Protein AF-A0A352XX53-F1 (afdb_monomer)

Radius of gyration: 15.03 Å; Cα contacts (8 Å, |Δi|>4): 67; chains: 1; bounding box: 28×34×33 Å

Mean predicted aligned error: 6.97 Å

Secondary structure (DSSP, 8-state):
---TT--S-EEEEEEEEE-TT-TT--TTSHHHHHHHHHHHHHTT--HHHHHHH----EEEEEEEEEE-

Foldseek 3Di:
DPPPPDDWDKDFDFDKDWDPPDPPDFLPPPVNCVVCVVVCVVVVHGSVRRRVVDDTDMDGDTDDMDTD

Solvent-accessible surface area (backbone atoms only — not comparable to full-atom values): 4459 Å² total; per-residue (Å²): 133,92,68,88,86,68,90,76,69,70,50,78,41,53,54,76,41,77,49,83,89,58,86,80,75,50,46,68,36,67,75,48,35,73,75,40,41,70,60,39,47,74,72,76,44,50,45,64,60,57,35,70,72,56,87,76,58,70,47,71,52,76,76,47,77,46,76,124

Sequence (68 aa):
DDTKNGSDVIQVEGKAELLEGNNEVSATLPAFVEKYGAMIKNMGSKPEDMAADYSQAIRITPTKFVGL

pLDDT: mean 85.38, std 12.83, range [48.16, 97.94]

Structure (mmCIF, N/CA/C/O backbone):
data_AF-A0A352XX53-F1
#
_entry.id   AF-A0A352XX53-F1
#
loop_
_atom_site.group_PDB
_atom_site.id
_atom_site.type_symbol
_atom_site.label_atom_id
_atom_site.label_alt_id
_atom_site.label_comp_id
_atom_site.label_asym_id
_atom_site.label_entity_id
_atom_site.label_seq_id
_atom_site.pdbx_PDB_ins_code
_atom_site.Cartn_x
_atom_site.Cartn_y
_atom_site.Cartn_z
_atom_site.occupancy
_atom_site.B_iso_or_equiv
_atom_site.auth_seq_id
_atom_site.auth_comp_id
_atom_site.auth_asym_id
_atom_site.auth_atom_id
_atom_site.pdbx_PDB_model_num
ATOM 1 N N . ASP A 1 1 ? 13.649 -22.723 5.107 1.00 48.81 1 ASP A N 1
ATOM 2 C CA . ASP A 1 1 ? 12.683 -21.752 4.563 1.00 48.81 1 ASP A CA 1
ATOM 3 C C . ASP A 1 1 ? 13.171 -20.365 4.947 1.00 48.81 1 ASP A C 1
ATOM 5 O O . ASP A 1 1 ? 13.554 -20.126 6.081 1.00 48.81 1 ASP A O 1
ATOM 9 N N . ASP A 1 2 ? 13.338 -19.485 3.969 1.00 48.16 2 ASP A N 1
ATOM 10 C CA . ASP A 1 2 ? 14.077 -18.226 4.145 1.00 48.16 2 ASP A CA 1
ATOM 11 C C . ASP A 1 2 ? 13.117 -17.066 4.478 1.00 48.16 2 ASP A C 1
ATOM 13 O O . ASP A 1 2 ? 13.080 -16.033 3.816 1.00 48.16 2 ASP A O 1
ATOM 17 N N . THR A 1 3 ? 12.244 -17.266 5.472 1.00 55.31 3 THR A N 1
ATOM 18 C CA . THR A 1 3 ? 11.113 -16.369 5.797 1.00 55.31 3 THR A CA 1
ATOM 19 C C . THR A 1 3 ? 11.472 -15.235 6.769 1.00 55.31 3 THR A C 1
ATOM 21 O O . THR A 1 3 ? 10.625 -14.739 7.507 1.00 55.31 3 THR A O 1
ATOM 24 N N . LYS A 1 4 ? 12.720 -14.753 6.774 1.00 55.09 4 LYS A N 1
ATOM 25 C CA . LYS A 1 4 ? 13.226 -13.797 7.785 1.00 55.09 4 LYS A CA 1
ATOM 26 C C . LYS A 1 4 ? 12.816 -12.320 7.608 1.00 55.09 4 LYS A C 1
ATOM 28 O O . LYS A 1 4 ? 13.483 -11.451 8.159 1.00 55.09 4 LYS A O 1
ATOM 33 N N . ASN A 1 5 ? 11.743 -12.014 6.874 1.00 56.50 5 ASN A N 1
ATOM 34 C CA . ASN A 1 5 ? 11.355 -10.627 6.542 1.00 56.50 5 ASN A CA 1
ATOM 35 C C . ASN A 1 5 ? 10.017 -10.153 7.145 1.00 56.50 5 ASN A C 1
ATOM 37 O O . ASN A 1 5 ? 9.608 -9.021 6.896 1.00 56.50 5 ASN A O 1
ATOM 41 N N . GLY A 1 6 ? 9.341 -10.977 7.948 1.00 60.69 6 GLY A N 1
ATOM 42 C CA . GLY A 1 6 ? 8.121 -10.590 8.659 1.00 60.69 6 GLY A CA 1
ATOM 43 C C . GLY A 1 6 ? 7.842 -11.568 9.789 1.00 60.69 6 GLY A C 1
ATOM 44 O O . GLY A 1 6 ? 7.313 -12.645 9.541 1.00 60.69 6 GLY A O 1
ATOM 45 N N . SER A 1 7 ? 8.263 -11.216 11.004 1.00 65.81 7 SER A N 1
ATOM 46 C CA . SER A 1 7 ? 8.153 -12.103 12.169 1.00 65.81 7 SER A CA 1
ATOM 47 C C . SER A 1 7 ? 6.779 -12.012 12.828 1.00 65.81 7 SER A C 1
ATOM 49 O O . SER A 1 7 ? 6.174 -13.039 13.118 1.00 65.81 7 SER A O 1
ATOM 51 N N . ASP A 1 8 ? 6.263 -10.791 12.991 1.00 82.38 8 ASP A N 1
ATOM 52 C CA . ASP A 1 8 ? 5.026 -10.535 13.723 1.00 82.38 8 ASP A CA 1
ATOM 53 C C . ASP A 1 8 ? 3.936 -10.058 12.765 1.00 82.38 8 ASP A C 1
ATOM 55 O O . ASP A 1 8 ? 4.101 -9.078 12.031 1.00 82.38 8 ASP A O 1
ATOM 59 N N . VAL A 1 9 ? 2.806 -10.761 12.766 1.00 83.81 9 VAL A N 1
ATOM 60 C CA . VAL A 1 9 ? 1.627 -10.354 12.002 1.00 83.81 9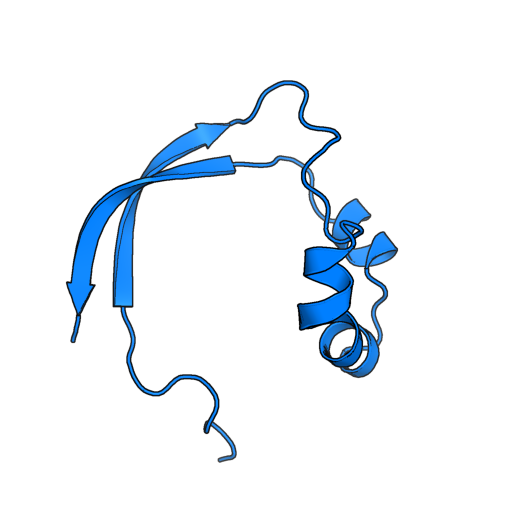 VAL A CA 1
ATOM 61 C C . VAL A 1 9 ? 0.84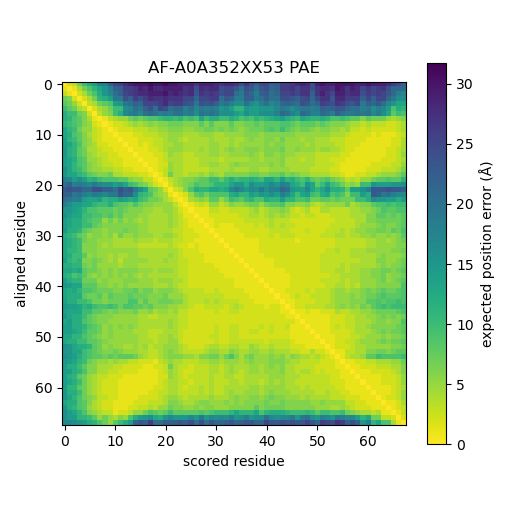2 -9.343 12.826 1.00 83.81 9 VAL A C 1
ATOM 63 O O . VAL A 1 9 ? 0.436 -9.623 13.953 1.00 83.81 9 VAL A O 1
ATOM 66 N N . ILE A 1 10 ? 0.578 -8.182 12.228 1.00 89.00 10 ILE A N 1
ATOM 67 C CA . ILE A 1 10 ? -0.387 -7.213 12.744 1.00 89.00 10 ILE A CA 1
ATOM 68 C C . ILE A 1 10 ? -1.573 -7.115 11.789 1.00 89.00 10 ILE A C 1
ATOM 70 O O . ILE A 1 10 ? -1.407 -7.065 10.569 1.00 89.00 10 ILE A O 1
ATOM 74 N N . GLN A 1 11 ? -2.777 -7.055 12.344 1.00 92.25 11 GLN A N 1
ATOM 75 C CA . GLN A 1 11 ? -3.991 -6.748 11.600 1.00 92.25 11 GLN A CA 1
ATOM 76 C C . GLN A 1 11 ? -4.382 -5.292 11.853 1.00 92.25 11 GLN A C 1
ATOM 78 O O . GLN A 1 11 ? -4.490 -4.848 12.998 1.00 92.25 11 GLN A O 1
ATOM 83 N N . VAL A 1 12 ? -4.615 -4.557 10.766 1.00 95.19 12 VAL A N 1
ATOM 84 C CA . VAL A 1 12 ? -5.106 -3.176 10.786 1.00 95.19 12 VAL A CA 1
ATOM 85 C C . VAL A 1 12 ? -6.512 -3.164 10.199 1.00 95.19 12 VAL A C 1
ATOM 87 O O . VAL A 1 12 ? -6.708 -3.537 9.046 1.00 95.19 12 VAL A O 1
ATOM 90 N N . GLU A 1 13 ? -7.492 -2.735 10.989 1.00 96.88 13 GLU A N 1
ATOM 91 C CA . GLU A 1 13 ? -8.870 -2.518 10.540 1.00 96.88 13 GLU A CA 1
ATOM 92 C C . GLU A 1 13 ? -9.129 -1.010 10.440 1.00 96.88 13 GLU A C 1
ATOM 94 O O . GLU A 1 13 ? -8.614 -0.233 11.249 1.00 96.88 13 GLU A O 1
ATOM 99 N N . GLY A 1 14 ? -9.932 -0.574 9.470 1.00 97.06 14 GLY A N 1
ATOM 100 C CA . GLY A 1 14 ? -10.223 0.844 9.276 1.00 97.06 14 GLY A CA 1
ATOM 101 C C . GLY A 1 14 ? -11.255 1.125 8.192 1.00 97.06 14 GLY A C 1
ATOM 102 O O . GLY A 1 14 ? -11.680 0.227 7.465 1.00 97.06 14 GLY A O 1
ATOM 103 N N . LYS A 1 15 ? -11.645 2.397 8.069 1.00 97.94 15 LYS A N 1
ATOM 104 C CA . LYS A 1 15 ? -12.525 2.864 6.991 1.00 97.94 15 LYS A CA 1
ATOM 105 C C . LYS A 1 15 ? -11.723 2.985 5.696 1.00 97.94 15 LYS A C 1
ATOM 107 O O . LYS A 1 15 ? -10.711 3.684 5.681 1.00 97.94 15 LYS A O 1
ATOM 112 N N . ALA A 1 16 ? -12.196 2.344 4.630 1.00 96.06 16 ALA A N 1
ATOM 113 C CA . ALA A 1 16 ? -11.636 2.469 3.288 1.00 96.06 16 ALA A CA 1
ATOM 114 C C . ALA A 1 16 ? -12.346 3.569 2.491 1.00 96.06 16 ALA A C 1
ATOM 116 O O . ALA A 1 16 ? -13.576 3.633 2.474 1.00 96.06 16 ALA A O 1
ATOM 117 N N . GLU A 1 17 ? -11.573 4.410 1.812 1.00 94.75 17 GLU A N 1
ATOM 118 C CA . GLU A 1 17 ? -12.072 5.478 0.944 1.00 94.75 17 GLU A CA 1
ATOM 119 C C . GLU A 1 17 ? -11.288 5.486 -0.370 1.00 94.75 17 GLU A C 1
ATOM 121 O O . GLU A 1 17 ? -10.067 5.311 -0.369 1.00 94.75 17 GLU A O 1
ATOM 126 N N . LEU A 1 18 ? -11.987 5.681 -1.492 1.00 92.31 18 LEU A N 1
ATOM 127 C CA . LEU A 1 18 ? -11.342 5.912 -2.783 1.00 92.31 18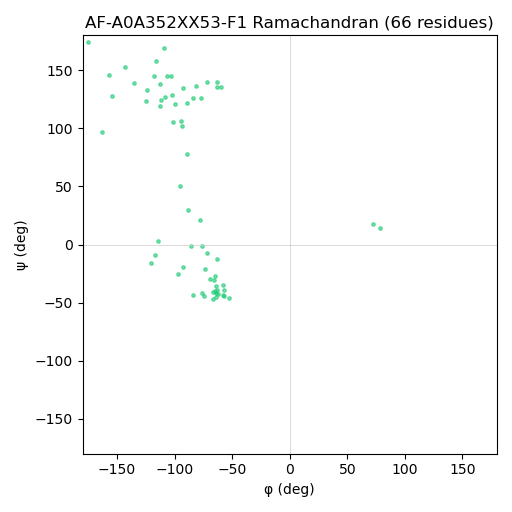 LEU A CA 1
ATOM 128 C C . LEU A 1 18 ? -10.717 7.309 -2.784 1.00 92.31 18 LEU A C 1
ATOM 130 O O . LEU A 1 18 ? -11.311 8.261 -2.276 1.00 92.31 18 LEU A O 1
ATOM 134 N N . LEU A 1 19 ? -9.521 7.435 -3.350 1.00 88.81 19 LEU A N 1
AT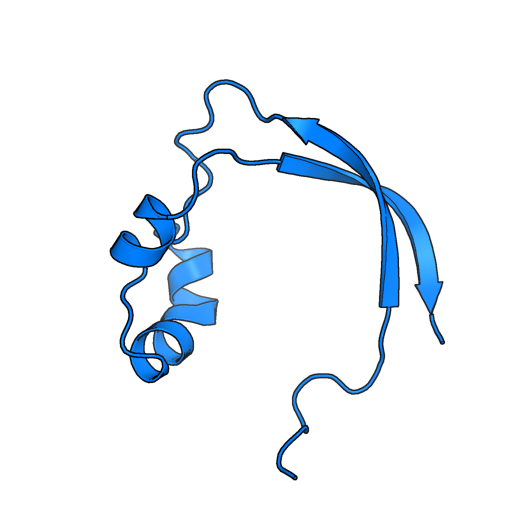OM 135 C CA . LEU A 1 19 ? -8.896 8.736 -3.551 1.00 88.81 19 LEU A CA 1
ATOM 136 C C . LEU A 1 19 ? -9.239 9.249 -4.949 1.00 88.81 19 LEU A C 1
ATOM 138 O O . LEU A 1 19 ? -8.655 8.826 -5.941 1.00 88.81 19 LEU A O 1
ATOM 142 N N . GLU A 1 20 ? -10.192 10.175 -5.012 1.00 83.31 20 GLU A N 1
ATOM 143 C CA . GLU A 1 20 ? -10.599 10.826 -6.258 1.00 83.31 20 GLU A CA 1
ATOM 144 C C . GLU A 1 20 ? -9.444 11.636 -6.875 1.00 83.31 20 GLU A C 1
ATOM 146 O O . GLU A 1 20 ? -8.750 12.380 -6.181 1.00 83.31 20 GLU A O 1
ATOM 151 N N . GLY A 1 21 ? -9.252 11.512 -8.193 1.00 71.31 21 GLY A N 1
ATOM 152 C CA . GLY A 1 21 ? -8.316 12.341 -8.970 1.00 71.31 21 GLY A CA 1
ATOM 153 C C . GLY A 1 21 ? -6.823 12.053 -8.760 1.00 71.31 21 GLY A C 1
ATOM 154 O O . GLY A 1 21 ? -5.984 12.899 -9.072 1.00 71.31 21 GLY A O 1
ATOM 155 N N . ASN A 1 22 ? -6.469 10.892 -8.210 1.00 61.47 22 ASN A N 1
ATOM 156 C CA . ASN A 1 22 ? -5.162 10.703 -7.597 1.00 61.47 22 ASN A CA 1
ATOM 157 C C . ASN A 1 22 ? -4.063 10.214 -8.561 1.00 61.47 22 ASN A C 1
ATOM 159 O O . ASN A 1 22 ? -3.653 9.058 -8.525 1.00 61.47 22 ASN A O 1
ATOM 163 N N . ASN A 1 23 ? -3.536 11.134 -9.371 1.00 61.91 23 ASN A N 1
ATOM 164 C CA . ASN A 1 23 ? -2.325 10.916 -10.176 1.00 61.91 23 ASN A CA 1
ATOM 165 C C . ASN A 1 23 ? -1.032 10.884 -9.329 1.00 61.91 23 ASN A C 1
ATOM 167 O O . ASN A 1 23 ? 0.044 10.620 -9.863 1.00 61.91 23 ASN A O 1
ATOM 171 N N . GLU A 1 24 ? -1.106 11.202 -8.031 1.00 70.75 24 GLU A N 1
ATOM 172 C CA . GLU A 1 24 ? 0.075 11.415 -7.184 1.00 70.75 24 GLU A CA 1
ATOM 173 C C . GLU A 1 24 ? 0.543 10.156 -6.448 1.00 70.75 24 GLU A C 1
ATOM 175 O O . GLU A 1 24 ? 1.693 10.098 -6.024 1.00 70.75 24 GLU A O 1
ATOM 180 N N . VAL A 1 25 ? -0.302 9.130 -6.298 1.00 81.38 25 VAL A N 1
ATOM 181 C CA . VAL A 1 25 ? 0.078 7.867 -5.647 1.00 81.38 25 VAL A CA 1
ATOM 182 C C . VAL A 1 25 ? 0.359 6.817 -6.713 1.00 81.38 25 VAL A C 1
ATOM 184 O O . VAL A 1 25 ? -0.556 6.275 -7.322 1.00 81.38 25 VAL A O 1
ATOM 187 N N . SER A 1 26 ? 1.640 6.526 -6.924 1.00 85.50 26 SER A N 1
ATOM 188 C CA . SER A 1 26 ? 2.115 5.593 -7.947 1.00 85.50 26 SER A CA 1
ATOM 189 C C . SER A 1 26 ? 3.311 4.788 -7.439 1.00 85.50 26 SER A C 1
ATOM 191 O O . SER A 1 26 ? 4.100 5.275 -6.624 1.00 85.50 26 SER A O 1
ATOM 193 N N . ALA A 1 27 ? 3.500 3.582 -7.981 1.00 85.69 27 ALA A N 1
ATOM 194 C CA . ALA A 1 27 ? 4.715 2.795 -7.765 1.00 85.69 27 ALA A CA 1
ATOM 195 C C . ALA A 1 27 ? 5.981 3.488 -8.318 1.00 85.69 27 ALA A C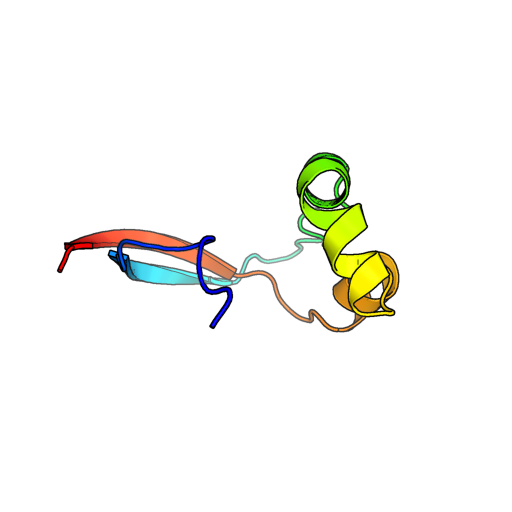 1
ATOM 197 O O . ALA A 1 27 ? 7.093 3.106 -7.968 1.00 85.69 27 ALA A O 1
ATOM 198 N N . THR A 1 28 ? 5.827 4.539 -9.129 1.00 89.19 28 THR A N 1
ATOM 199 C CA . THR A 1 28 ? 6.928 5.366 -9.650 1.00 89.19 28 THR A CA 1
ATOM 200 C C . THR A 1 28 ? 7.354 6.504 -8.716 1.00 89.19 28 THR A C 1
ATOM 202 O O . THR A 1 28 ? 8.296 7.231 -9.033 1.00 89.19 28 THR A O 1
ATOM 205 N N . LEU A 1 29 ? 6.701 6.681 -7.559 1.00 91.50 29 LEU A N 1
ATOM 206 C CA . LEU A 1 29 ? 7.103 7.696 -6.584 1.00 91.50 29 LEU A CA 1
ATOM 207 C C . LEU A 1 29 ? 8.546 7.460 -6.100 1.00 91.50 29 LEU A C 1
ATOM 209 O O . LEU A 1 29 ? 8.865 6.329 -5.721 1.00 91.50 29 LEU A O 1
ATOM 213 N N . PRO A 1 30 ? 9.400 8.504 -6.003 1.00 92.75 30 PRO A N 1
ATOM 214 C CA . PRO A 1 30 ? 10.812 8.337 -5.651 1.00 92.75 30 PRO A CA 1
ATOM 215 C C . PRO A 1 30 ? 11.044 7.531 -4.370 1.00 92.75 30 PRO A C 1
ATOM 217 O O . PRO A 1 30 ? 11.830 6.591 -4.378 1.00 92.75 30 PRO A O 1
ATOM 220 N N . ALA A 1 31 ? 10.295 7.822 -3.300 1.00 91.00 31 ALA A N 1
ATOM 221 C CA . ALA A 1 31 ? 10.419 7.110 -2.026 1.00 91.00 31 ALA A CA 1
ATOM 222 C C . ALA A 1 31 ? 10.000 5.627 -2.114 1.00 91.00 31 ALA A C 1
ATOM 224 O O . ALA A 1 31 ? 10.535 4.781 -1.396 1.00 91.00 31 ALA A O 1
ATOM 225 N N . PHE A 1 32 ? 9.050 5.290 -2.993 1.00 90.31 32 PHE A N 1
ATOM 226 C CA . PHE A 1 32 ? 8.634 3.904 -3.213 1.00 90.31 32 PHE A CA 1
ATOM 227 C C . PHE A 1 32 ? 9.694 3.141 -4.013 1.00 90.31 32 PHE A C 1
ATOM 229 O O . PHE A 1 32 ? 10.073 2.032 -3.635 1.00 90.31 32 PHE A O 1
ATOM 236 N N . VAL A 1 33 ? 10.224 3.761 -5.072 1.00 92.81 33 VAL A N 1
ATOM 237 C CA . VAL A 1 33 ? 11.295 3.193 -5.901 1.00 92.81 33 VAL A CA 1
ATOM 238 C C . VAL A 1 33 ? 12.583 3.015 -5.099 1.00 92.81 33 VAL A C 1
ATOM 240 O O . VAL A 1 33 ? 13.214 1.966 -5.205 1.00 92.81 33 VAL A O 1
ATOM 243 N N . GLU A 1 34 ? 12.956 3.980 -4.258 1.00 94.06 34 GLU A N 1
ATOM 244 C CA . GLU A 1 34 ? 14.123 3.877 -3.373 1.00 94.06 34 GLU A CA 1
ATOM 245 C C . GLU A 1 34 ? 14.010 2.665 -2.442 1.00 94.06 34 GLU A C 1
ATOM 247 O O . GLU A 1 34 ? 14.961 1.900 -2.286 1.00 94.06 34 GLU A O 1
ATOM 252 N N . LYS A 1 35 ? 12.822 2.443 -1.870 1.00 91.06 35 LYS A N 1
ATOM 253 C CA . LYS A 1 35 ? 12.588 1.354 -0.922 1.00 91.06 35 LYS A CA 1
ATOM 254 C C . LYS A 1 35 ? 12.456 -0.020 -1.586 1.00 91.06 35 LYS A C 1
ATOM 256 O O . LYS A 1 35 ? 12.965 -1.002 -1.050 1.00 91.06 35 LYS A O 1
ATOM 261 N N . TYR A 1 36 ? 11.756 -0.111 -2.717 1.00 91.50 36 TYR A N 1
ATOM 262 C CA . TYR A 1 36 ? 11.328 -1.391 -3.299 1.00 91.50 36 TYR A CA 1
ATOM 263 C C . TYR A 1 36 ? 11.920 -1.695 -4.679 1.00 91.50 36 TYR A C 1
ATOM 265 O O . TYR A 1 36 ? 11.791 -2.821 -5.155 1.00 91.50 36 TYR A O 1
ATOM 273 N N . GLY A 1 37 ? 12.608 -0.754 -5.328 1.00 91.69 37 GLY A N 1
ATOM 274 C CA . GLY A 1 37 ? 13.053 -0.889 -6.719 1.00 91.69 37 GLY A CA 1
ATOM 275 C C . GLY A 1 37 ? 13.929 -2.118 -6.981 1.00 91.69 37 GLY A C 1
ATOM 276 O O . GLY A 1 37 ? 13.747 -2.805 -7.985 1.00 91.69 37 GLY A O 1
ATOM 277 N N . ALA A 1 38 ? 14.829 -2.458 -6.053 1.00 92.19 38 ALA A N 1
ATOM 278 C CA . ALA A 1 38 ? 15.652 -3.665 -6.163 1.00 92.19 38 ALA A CA 1
ATOM 279 C C . ALA A 1 38 ? 14.813 -4.955 -6.105 1.00 92.19 38 ALA A C 1
ATOM 281 O O . ALA A 1 38 ? 15.053 -5.885 -6.873 1.00 92.19 38 ALA A O 1
ATOM 282 N N . MET A 1 39 ? 13.802 -4.998 -5.233 1.00 91.69 39 MET A N 1
ATOM 283 C CA . MET A 1 39 ? 12.883 -6.132 -5.120 1.00 91.69 39 MET A CA 1
ATOM 284 C C . MET A 1 39 ? 12.030 -6.276 -6.384 1.00 91.69 39 MET A C 1
ATOM 286 O O . MET A 1 39 ? 11.952 -7.368 -6.940 1.00 91.69 39 MET A O 1
ATOM 290 N N . ILE A 1 40 ? 11.459 -5.171 -6.872 1.00 91.00 40 ILE A N 1
ATOM 291 C CA . ILE A 1 40 ? 10.645 -5.133 -8.096 1.00 91.00 40 ILE A CA 1
ATOM 292 C C . ILE A 1 40 ? 11.456 -5.653 -9.289 1.00 91.00 40 ILE A C 1
ATOM 294 O O . ILE A 1 40 ? 10.990 -6.513 -10.037 1.00 91.00 40 ILE A O 1
ATOM 298 N N . LYS A 1 41 ? 12.716 -5.216 -9.406 1.00 92.12 41 LYS A N 1
ATOM 299 C CA . LYS A 1 41 ? 13.640 -5.701 -10.434 1.00 92.12 41 LYS A CA 1
ATOM 300 C C . LYS A 1 41 ? 13.925 -7.201 -10.306 1.00 92.12 41 LYS A C 1
ATOM 302 O O . LYS A 1 41 ? 13.942 -7.896 -11.317 1.00 92.12 41 LYS A O 1
ATOM 307 N N . ASN A 1 42 ? 14.137 -7.713 -9.092 1.00 93.06 42 ASN A N 1
ATOM 308 C CA . ASN A 1 42 ? 14.372 -9.144 -8.859 1.00 93.06 42 ASN A CA 1
ATOM 309 C C . ASN A 1 42 ? 13.152 -10.011 -9.203 1.00 93.06 42 ASN A C 1
ATOM 311 O O . ASN A 1 42 ? 13.315 -11.167 -9.581 1.00 93.06 42 ASN A O 1
ATOM 315 N N . MET A 1 43 ? 11.944 -9.449 -9.116 1.00 89.38 43 MET A N 1
ATOM 316 C CA . MET A 1 43 ? 10.709 -10.087 -9.579 1.00 89.38 43 MET A CA 1
ATOM 317 C C . MET A 1 43 ? 10.545 -10.053 -11.109 1.00 89.38 43 MET A C 1
ATOM 319 O O . MET A 1 43 ? 9.563 -10.578 -11.623 1.00 89.38 43 MET A O 1
ATOM 323 N N . GLY A 1 44 ? 11.485 -9.447 -11.846 1.00 93.00 44 GLY A N 1
ATOM 324 C CA . GLY A 1 44 ? 11.418 -9.306 -13.302 1.00 93.00 44 GLY A CA 1
ATOM 325 C C . GLY A 1 44 ? 10.484 -8.192 -13.784 1.00 93.00 44 GLY A C 1
ATOM 326 O O . GLY A 1 44 ? 10.167 -8.154 -14.968 1.00 93.00 44 GLY A O 1
ATOM 327 N N . SER A 1 45 ? 10.061 -7.294 -12.891 1.00 90.75 45 SER A N 1
ATOM 328 C CA . SER A 1 45 ? 9.152 -6.183 -13.191 1.00 90.75 45 SER A CA 1
ATOM 329 C C . SER A 1 45 ? 9.882 -4.838 -13.157 1.00 90.75 45 SER A C 1
ATOM 331 O O . SER A 1 45 ? 11.015 -4.734 -12.673 1.00 90.75 45 SER A O 1
ATOM 333 N N . LYS A 1 46 ? 9.219 -3.778 -13.631 1.00 93.06 46 LYS A N 1
ATOM 334 C CA . LYS A 1 46 ? 9.613 -2.386 -13.384 1.00 93.06 46 LYS A CA 1
ATOM 335 C C . LYS A 1 46 ? 8.542 -1.643 -12.577 1.00 93.06 46 LYS A C 1
ATOM 337 O O . LYS A 1 46 ? 7.386 -2.074 -12.569 1.00 93.06 46 LYS A O 1
ATOM 342 N N . PRO A 1 47 ? 8.896 -0.541 -11.891 1.00 90.19 47 PRO A N 1
ATOM 343 C CA . PRO A 1 47 ? 7.920 0.285 -11.184 1.00 90.19 47 PRO A CA 1
ATOM 344 C C . PRO A 1 47 ? 6.812 0.834 -12.092 1.00 90.19 47 PRO A C 1
ATOM 346 O O . PRO A 1 47 ? 5.672 0.938 -11.654 1.00 90.19 47 PRO A O 1
ATOM 349 N N . GLU A 1 48 ? 7.127 1.157 -13.349 1.00 91.19 48 GLU A N 1
ATOM 350 C CA . GLU A 1 48 ? 6.154 1.649 -14.331 1.00 91.19 48 GLU A CA 1
ATOM 351 C C . GLU A 1 48 ? 5.124 0.577 -14.696 1.00 91.19 48 GLU A C 1
ATOM 353 O O . GLU A 1 48 ? 3.936 0.878 -14.772 1.00 91.19 48 GLU A O 1
ATOM 358 N N . ASP A 1 49 ? 5.572 -0.671 -14.861 1.00 90.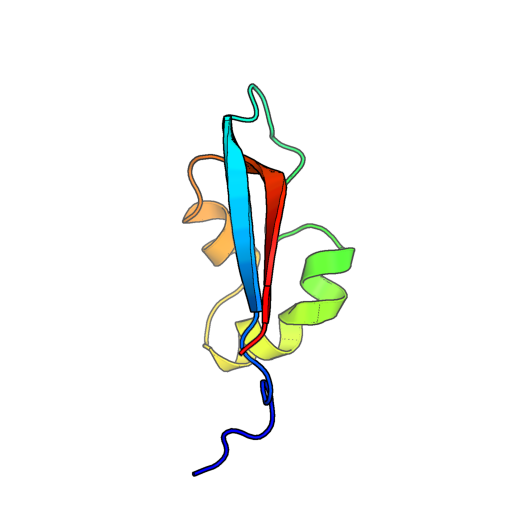31 49 ASP A N 1
ATOM 359 C CA . ASP A 1 49 ? 4.694 -1.804 -15.165 1.00 90.31 49 ASP A CA 1
ATOM 360 C C . ASP A 1 49 ? 3.723 -2.044 -13.994 1.00 90.31 49 ASP A C 1
ATOM 362 O O . ASP A 1 49 ? 2.516 -2.132 -14.192 1.00 90.31 49 ASP A O 1
ATOM 366 N N . MET A 1 50 ? 4.227 -2.019 -12.751 1.00 87.81 50 MET A N 1
ATOM 367 C CA . MET A 1 50 ? 3.373 -2.123 -11.559 1.00 87.81 50 MET A CA 1
ATOM 368 C C . MET A 1 50 ? 2.394 -0.954 -11.425 1.00 87.81 50 MET A C 1
ATOM 370 O O . MET A 1 50 ? 1.258 -1.150 -11.004 1.00 87.81 50 MET A O 1
ATOM 374 N N . ALA A 1 51 ? 2.823 0.268 -11.747 1.00 88.88 51 ALA A N 1
ATOM 375 C CA . ALA A 1 51 ? 1.943 1.430 -11.702 1.00 88.88 51 ALA A CA 1
ATOM 376 C C . ALA A 1 51 ? 0.795 1.314 -12.715 1.00 88.88 51 ALA A C 1
ATOM 378 O O . ALA A 1 51 ? -0.317 1.729 -12.404 1.00 88.88 51 ALA A O 1
ATOM 379 N N . ALA A 1 52 ? 1.048 0.732 -13.892 1.00 88.50 52 ALA A N 1
ATOM 380 C CA . ALA A 1 52 ? 0.030 0.514 -14.918 1.00 88.50 52 ALA A CA 1
ATOM 381 C C . ALA A 1 52 ? -1.016 -0.541 -14.515 1.00 88.50 52 ALA A C 1
ATOM 383 O O . ALA A 1 52 ? -2.173 -0.434 -14.924 1.00 88.50 52 ALA A O 1
ATOM 384 N N . ASP A 1 53 ? -0.636 -1.521 -13.692 1.00 87.94 53 ASP A N 1
ATOM 385 C CA . ASP A 1 53 ? -1.551 -2.549 -13.185 1.00 87.94 53 ASP A CA 1
ATOM 386 C C . ASP A 1 53 ? -2.521 -2.016 -12.112 1.00 87.94 53 ASP A C 1
ATOM 388 O O . ASP A 1 53 ? -3.579 -2.606 -11.867 1.00 87.94 53 ASP A O 1
ATOM 392 N N . TYR A 1 54 ? -2.191 -0.899 -11.457 1.00 86.12 54 TYR A N 1
ATOM 393 C CA . TYR A 1 54 ? -3.028 -0.307 -10.416 1.00 86.12 54 TYR A CA 1
ATOM 394 C C . TYR A 1 54 ? -4.039 0.686 -10.989 1.00 86.12 54 TYR A C 1
ATOM 396 O O . TYR A 1 54 ? -3.688 1.700 -11.581 1.00 86.12 54 TYR A O 1
ATOM 404 N N . SER A 1 55 ? -5.326 0.425 -10.750 1.00 84.00 55 SER A N 1
ATOM 405 C CA . SER A 1 55 ? -6.414 1.225 -11.322 1.00 84.00 55 SER A CA 1
ATOM 406 C C . SER A 1 55 ? -6.972 2.306 -10.396 1.00 84.00 55 SER A C 1
ATOM 408 O O . SER A 1 55 ? -7.585 3.257 -10.872 1.00 84.00 55 SER A O 1
ATOM 410 N N . GLN A 1 56 ? -6.857 2.137 -9.077 1.00 86.88 56 GLN A N 1
ATOM 411 C CA . GLN A 1 56 ? -7.493 3.026 -8.107 1.00 86.88 56 GLN A CA 1
ATOM 412 C C . GLN A 1 56 ? -6.742 3.018 -6.778 1.00 86.88 56 GLN A C 1
ATOM 414 O O . GLN A 1 56 ? -6.533 1.964 -6.175 1.00 86.88 56 GLN A O 1
ATOM 419 N N . ALA A 1 57 ? -6.387 4.205 -6.295 1.00 89.00 57 ALA A N 1
ATOM 420 C CA . ALA A 1 57 ? -5.786 4.362 -4.983 1.00 89.00 57 ALA A CA 1
ATOM 421 C C . ALA A 1 57 ? -6.877 4.364 -3.906 1.00 89.00 57 ALA A C 1
ATOM 423 O O . ALA A 1 57 ? -7.903 5.038 -4.027 1.00 89.00 57 ALA A O 1
ATOM 424 N N . ILE A 1 58 ? -6.624 3.646 -2.814 1.00 91.25 58 ILE A N 1
ATOM 425 C CA . ILE A 1 58 ? -7.476 3.668 -1.626 1.00 91.25 58 ILE A CA 1
ATOM 426 C C . ILE A 1 58 ? -6.693 4.196 -0.431 1.00 91.25 58 ILE A C 1
ATOM 428 O O . ILE A 1 58 ? -5.500 3.928 -0.277 1.00 91.25 58 ILE A O 1
ATOM 432 N N . ARG A 1 59 ? -7.379 4.928 0.444 1.00 92.12 59 ARG A N 1
ATOM 433 C CA . ARG A 1 59 ? -6.885 5.307 1.765 1.00 92.12 59 ARG A CA 1
ATOM 434 C C . ARG A 1 59 ? -7.641 4.512 2.813 1.00 92.12 59 ARG A C 1
ATOM 436 O O . ARG A 1 59 ? -8.867 4.538 2.846 1.00 92.12 59 ARG A O 1
ATOM 443 N N . ILE A 1 60 ? -6.899 3.838 3.684 1.00 95.00 60 ILE A N 1
ATOM 444 C CA . ILE A 1 60 ? -7.452 3.229 4.891 1.00 95.00 60 ILE A CA 1
ATOM 445 C C . ILE A 1 60 ? -7.159 4.163 6.062 1.00 95.00 60 ILE A C 1
ATOM 447 O O . ILE A 1 60 ? -5.995 4.444 6.336 1.00 95.00 60 ILE A O 1
ATOM 451 N N . THR A 1 61 ? -8.201 4.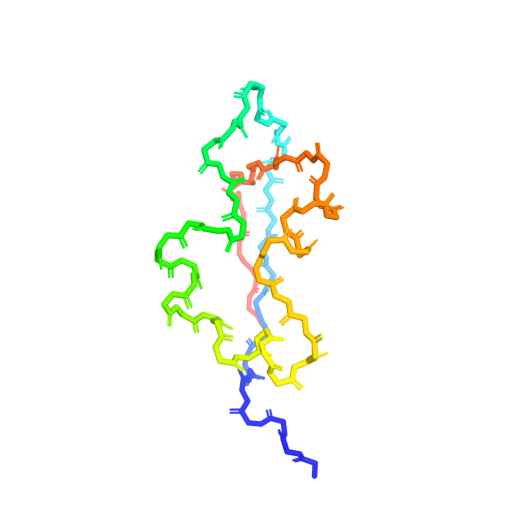629 6.750 1.00 97.12 61 THR A N 1
ATOM 452 C CA . THR A 1 61 ? -8.082 5.335 8.035 1.00 97.12 61 THR A CA 1
ATOM 453 C C . THR A 1 61 ? -8.246 4.310 9.160 1.00 97.12 61 THR A C 1
ATOM 455 O O . THR A 1 61 ? -9.370 3.832 9.356 1.00 97.12 61 THR A O 1
ATOM 458 N N . PRO A 1 62 ? -7.168 3.926 9.875 1.00 97.69 62 PRO A N 1
ATOM 459 C CA . PRO A 1 62 ? -7.233 2.867 10.878 1.00 97.69 62 PRO A CA 1
ATOM 460 C C . PRO A 1 62 ? -8.161 3.218 12.043 1.00 97.69 62 PRO A C 1
ATOM 462 O O . PRO A 1 62 ? -8.143 4.338 12.549 1.00 97.69 62 PRO A O 1
ATOM 465 N N . THR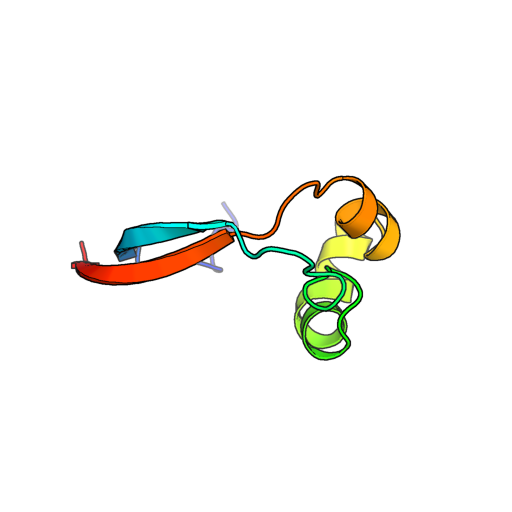 A 1 63 ? -8.932 2.239 12.505 1.00 97.69 63 THR A N 1
ATOM 466 C CA . THR A 1 63 ? -9.789 2.332 13.697 1.00 97.69 63 THR A CA 1
ATOM 467 C C . THR A 1 63 ? -9.420 1.304 14.762 1.00 97.69 63 THR A C 1
ATOM 469 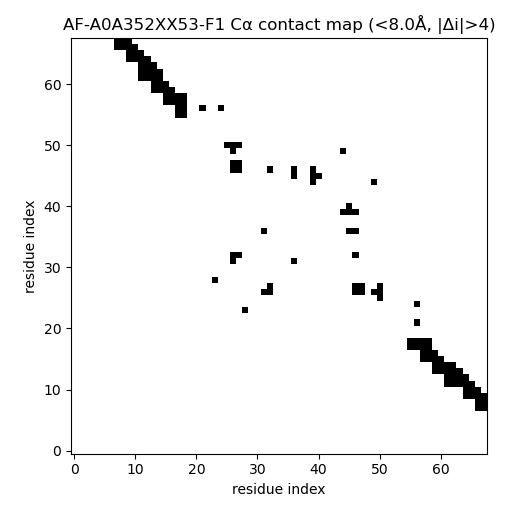O O . THR A 1 63 ? -9.852 1.438 15.906 1.00 97.69 63 THR A O 1
ATOM 472 N N . LYS A 1 64 ? -8.643 0.270 14.410 1.00 96.31 64 LYS A N 1
ATOM 473 C CA . LYS A 1 64 ? -8.221 -0.787 15.335 1.00 96.31 64 LYS A CA 1
ATOM 474 C C . LYS A 1 64 ? -6.947 -1.479 14.848 1.00 96.31 64 LYS A C 1
ATOM 476 O O . LYS A 1 64 ? -6.759 -1.685 13.650 1.00 96.31 64 LYS A O 1
ATOM 481 N N . PHE A 1 65 ? -6.116 -1.874 15.808 1.00 94.38 65 PHE A N 1
ATOM 482 C CA . PHE A 1 65 ? -4.896 -2.650 15.607 1.00 94.38 65 PHE A CA 1
ATOM 483 C C . PHE A 1 65 ? -4.979 -3.920 16.457 1.00 94.38 65 PHE A C 1
ATOM 485 O O . PHE A 1 65 ? -5.342 -3.844 17.632 1.00 94.38 65 PHE A O 1
ATOM 492 N N . VAL A 1 66 ? -4.665 -5.076 15.876 1.00 90.75 66 VAL A N 1
ATOM 493 C CA . VAL A 1 66 ? -4.607 -6.366 16.578 1.00 90.75 66 VAL A CA 1
ATOM 494 C C . VAL A 1 66 ? -3.228 -6.975 16.340 1.00 90.75 66 VAL A C 1
ATOM 496 O O . VAL A 1 66 ? -2.825 -7.134 15.190 1.00 90.75 66 VAL A O 1
ATOM 499 N N . GLY A 1 67 ? -2.506 -7.284 17.418 1.00 82.31 67 GLY A N 1
ATOM 500 C CA . GLY A 1 67 ? -1.290 -8.102 17.387 1.00 82.31 67 GLY A CA 1
ATOM 501 C C . GLY A 1 67 ? -1.603 -9.515 17.877 1.00 82.31 67 GLY A C 1
ATOM 502 O O . GLY A 1 67 ? -2.473 -9.667 18.740 1.00 82.31 67 GLY A O 1
ATOM 503 N N . LEU A 1 68 ? -0.943 -10.518 17.291 1.00 60.25 68 LEU A N 1
ATOM 504 C CA . LEU A 1 68 ? -0.955 -11.903 17.780 1.00 60.25 68 LEU A CA 1
ATOM 505 C C . LEU A 1 68 ? -0.026 -12.079 18.986 1.00 60.25 68 LEU A C 1
ATOM 507 O O . LEU A 1 68 ? 1.027 -11.404 19.016 1.00 60.25 68 LEU A O 1
#